Protein AF-A0A2N6IED9-F1 (afdb_monomer_lite)

Structure (mmCIF, N/CA/C/O backbone):
data_AF-A0A2N6IED9-F1
#
_entry.id   AF-A0A2N6IED9-F1
#
loop_
_atom_site.group_PDB
_atom_site.id
_atom_site.type_symbol
_atom_site.label_atom_id
_atom_site.label_alt_id
_atom_site.label_comp_id
_atom_site.label_asym_id
_atom_site.label_entity_id
_atom_site.label_seq_id
_atom_site.pdbx_PDB_ins_code
_atom_site.Cartn_x
_atom_site.Cartn_y
_atom_site.Cartn_z
_atom_site.occupancy
_atom_site.B_iso_or_equiv
_atom_site.auth_seq_id
_atom_site.auth_comp_id
_atom_site.auth_asym_id
_atom_site.auth_atom_id
_atom_site.pdbx_PDB_model_num
ATOM 1 N N . MET A 1 1 ? 26.098 46.014 34.878 1.00 48.75 1 MET A N 1
ATOM 2 C CA . MET A 1 1 ? 26.884 45.289 33.860 1.00 48.75 1 MET A CA 1
ATOM 3 C C . MET A 1 1 ? 26.749 43.824 34.221 1.00 48.75 1 MET A C 1
ATOM 5 O O . MET A 1 1 ? 27.028 43.482 35.360 1.00 48.75 1 MET A O 1
ATOM 9 N N . VAL A 1 2 ? 26.108 43.051 33.351 1.00 37.03 2 VAL A N 1
ATOM 10 C CA . VAL A 1 2 ? 25.607 41.700 33.630 1.00 37.03 2 VAL A CA 1
ATOM 11 C C . VAL A 1 2 ? 26.746 40.702 33.840 1.00 37.03 2 VAL A C 1
ATOM 13 O O . VAL A 1 2 ? 27.635 40.590 33.001 1.00 37.03 2 VAL A O 1
ATOM 16 N N . ASP A 1 3 ? 26.677 39.997 34.964 1.00 45.38 3 ASP A N 1
ATOM 17 C CA . ASP A 1 3 ? 27.332 38.714 35.213 1.00 45.38 3 ASP A CA 1
ATOM 18 C C . ASP A 1 3 ? 26.426 37.612 34.643 1.00 45.38 3 ASP A C 1
ATOM 20 O O . ASP A 1 3 ? 25.208 37.759 34.744 1.00 45.38 3 ASP A O 1
ATOM 24 N N . PHE A 1 4 ? 26.985 36.578 34.005 1.00 39.34 4 PHE A N 1
ATOM 25 C CA . PHE A 1 4 ? 26.605 35.177 34.242 1.00 39.34 4 PHE A CA 1
ATOM 26 C C . PHE A 1 4 ? 27.384 34.225 33.323 1.00 39.34 4 PHE A C 1
ATOM 28 O O . PHE A 1 4 ? 27.099 34.057 32.137 1.00 39.34 4 PHE A O 1
ATOM 35 N N . HIS A 1 5 ? 28.359 33.550 33.926 1.00 52.81 5 HIS A N 1
ATOM 36 C CA . HIS A 1 5 ? 28.871 32.264 33.471 1.00 52.81 5 HIS A CA 1
ATOM 37 C C . HIS A 1 5 ? 27.796 31.209 33.801 1.00 52.81 5 HIS A C 1
ATOM 39 O O . HIS A 1 5 ? 27.616 30.862 34.966 1.00 52.81 5 HIS A O 1
ATOM 45 N N . ILE A 1 6 ? 27.048 30.716 32.809 1.00 50.47 6 ILE A N 1
ATOM 46 C CA . ILE A 1 6 ? 26.131 29.578 32.994 1.00 50.47 6 ILE A CA 1
ATOM 47 C C . ILE A 1 6 ? 26.636 28.426 32.139 1.00 50.47 6 ILE A C 1
ATOM 49 O O . ILE A 1 6 ? 26.609 28.484 30.911 1.00 50.47 6 ILE A O 1
ATOM 53 N N . ASN A 1 7 ? 27.052 27.361 32.813 1.00 40.59 7 ASN A N 1
ATOM 54 C CA . ASN A 1 7 ? 27.204 26.046 32.223 1.00 40.59 7 ASN A CA 1
ATOM 55 C C . ASN A 1 7 ? 26.304 25.073 33.004 1.00 40.59 7 ASN A C 1
ATOM 57 O O . ASN A 1 7 ? 26.240 25.153 34.229 1.00 40.59 7 ASN A O 1
ATOM 61 N N . HIS A 1 8 ? 25.678 24.147 32.268 1.00 45.41 8 HIS A N 1
ATOM 62 C CA . HIS A 1 8 ? 24.890 22.975 32.701 1.00 45.41 8 HIS A CA 1
ATOM 63 C C . HIS A 1 8 ? 23.405 23.160 33.093 1.00 45.41 8 HIS A C 1
ATOM 65 O O . HIS A 1 8 ? 23.089 23.460 34.238 1.00 45.41 8 HIS A O 1
ATOM 71 N N . LYS A 1 9 ? 22.486 22.795 32.178 1.00 44.09 9 LYS A N 1
ATOM 72 C CA . LYS A 1 9 ? 21.704 21.525 32.180 1.00 44.09 9 LYS A CA 1
ATOM 73 C C . LYS A 1 9 ? 20.347 21.653 31.453 1.00 44.09 9 LYS A C 1
ATOM 75 O O . LYS A 1 9 ? 19.501 22.437 31.851 1.00 44.09 9 LYS A O 1
ATOM 80 N N . GLU A 1 10 ? 20.173 20.787 30.448 1.00 50.34 10 GLU A N 1
ATOM 81 C CA . GLU A 1 10 ? 18.944 20.079 30.034 1.00 50.34 10 GLU A CA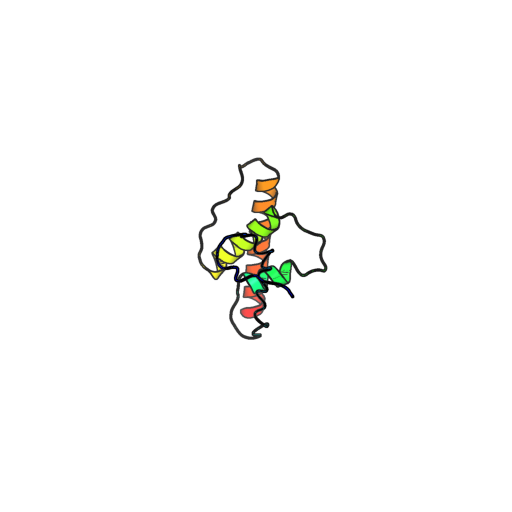 1
ATOM 82 C C . GLU A 1 10 ? 17.630 20.871 29.820 1.00 50.34 10 GLU A C 1
ATOM 84 O O . GLU A 1 10 ? 16.875 21.123 30.754 1.00 50.34 10 GLU A O 1
ATOM 89 N N . ALA A 1 11 ? 17.255 21.081 28.552 1.00 43.47 11 ALA A N 1
ATOM 90 C CA . ALA A 1 11 ? 15.851 21.094 28.128 1.00 43.47 11 ALA A CA 1
ATOM 91 C C . ALA A 1 11 ? 15.743 20.540 26.698 1.00 43.47 11 ALA A C 1
ATOM 93 O O . ALA A 1 11 ? 15.899 21.237 25.698 1.00 43.47 11 ALA A O 1
ATOM 94 N N . ILE A 1 12 ? 15.531 19.230 26.629 1.00 51.56 12 ILE A N 1
ATOM 95 C CA . ILE A 1 12 ? 15.257 18.457 25.422 1.00 51.56 12 ILE A CA 1
ATOM 96 C C . ILE A 1 12 ? 13.817 18.755 24.994 1.00 51.56 12 ILE A C 1
ATOM 98 O O . ILE A 1 12 ? 12.905 18.369 25.712 1.00 51.56 12 ILE A O 1
ATOM 102 N N . MET A 1 13 ? 13.622 19.392 23.836 1.00 45.88 13 MET A N 1
ATOM 103 C CA . MET A 1 13 ? 12.449 19.219 22.958 1.00 45.88 13 MET A CA 1
ATOM 104 C C . MET A 1 13 ? 12.856 19.589 21.515 1.00 45.88 13 MET A C 1
ATOM 106 O O . MET A 1 13 ? 12.586 20.704 21.064 1.00 45.88 13 MET A O 1
ATOM 110 N N . PRO A 1 14 ? 13.563 18.714 20.773 1.00 47.94 14 PRO A N 1
ATOM 111 C CA . PRO A 1 14 ? 13.857 18.971 19.370 1.00 47.94 14 PRO A CA 1
ATOM 112 C C . PRO A 1 14 ? 12.570 18.834 18.554 1.00 47.94 14 PRO A C 1
ATOM 114 O O . PRO A 1 14 ? 11.965 17.765 18.471 1.00 47.94 14 PRO A O 1
ATOM 117 N N . GLY A 1 15 ? 12.146 19.954 17.973 1.00 42.06 15 GLY A N 1
ATOM 118 C CA . GLY A 1 15 ? 11.015 20.019 17.065 1.00 42.06 15 GLY A CA 1
ATOM 119 C C . GLY A 1 15 ? 11.192 19.072 15.882 1.00 42.06 15 GLY A C 1
ATOM 120 O O . GLY A 1 15 ? 12.224 19.080 15.219 1.00 42.06 15 GLY A O 1
ATOM 121 N N . MET A 1 16 ? 10.154 18.265 15.659 1.00 45.22 16 MET A N 1
ATOM 122 C CA . MET A 1 16 ? 9.629 17.844 14.360 1.00 45.22 16 MET A CA 1
ATOM 123 C C . MET A 1 16 ? 10.630 17.950 13.198 1.00 45.22 16 MET A C 1
ATOM 125 O O . MET A 1 16 ? 10.535 18.842 12.355 1.00 45.22 16 MET A O 1
ATOM 129 N N . THR A 1 17 ? 11.580 17.020 13.127 1.00 45.00 17 THR A N 1
ATOM 130 C CA . THR A 1 17 ? 12.315 16.776 11.891 1.00 45.00 17 THR A CA 1
ATOM 131 C C . THR A 1 17 ? 11.338 16.154 10.902 1.00 45.00 17 THR A C 1
ATOM 133 O O . THR A 1 17 ? 11.057 14.958 10.922 1.00 45.00 17 THR A O 1
ATOM 136 N N . THR A 1 18 ? 10.774 16.984 10.029 1.00 47.81 18 THR A N 1
ATOM 137 C CA . THR A 1 18 ? 10.250 16.530 8.745 1.00 47.81 18 THR A CA 1
ATOM 138 C C . THR A 1 18 ? 11.340 15.682 8.087 1.00 47.81 18 THR A C 1
ATOM 140 O O . THR A 1 18 ? 12.432 16.202 7.842 1.00 47.81 18 THR A O 1
ATOM 143 N N . PRO A 1 19 ? 11.113 14.391 7.788 1.00 42.81 19 PRO A N 1
ATOM 144 C CA . PRO A 1 19 ? 12.020 13.676 6.914 1.00 42.81 19 PRO A CA 1
ATOM 145 C C . PRO A 1 19 ? 11.841 14.280 5.520 1.00 42.81 19 PRO A C 1
ATOM 147 O O . PRO A 1 19 ? 10.968 13.882 4.753 1.00 42.81 19 PRO A O 1
ATOM 150 N N . HIS A 1 20 ? 12.653 15.287 5.200 1.00 44.19 20 HIS A N 1
ATOM 151 C CA . HIS A 1 20 ? 12.807 15.811 3.851 1.00 44.19 20 HIS A CA 1
ATOM 152 C C . HIS A 1 20 ? 13.619 14.791 3.040 1.00 44.19 20 HIS A C 1
ATOM 154 O O . HIS A 1 20 ? 14.766 15.022 2.663 1.00 44.19 20 HIS A O 1
ATOM 160 N N . HIS A 1 21 ? 13.036 13.616 2.797 1.00 40.16 21 HIS A N 1
ATOM 161 C CA . HIS A 1 21 ? 13.581 12.662 1.845 1.00 40.16 21 HIS A CA 1
ATOM 162 C C . HIS A 1 21 ? 13.187 13.142 0.448 1.00 40.16 21 HIS A C 1
ATOM 164 O O . HIS A 1 21 ? 12.126 12.814 -0.073 1.00 40.16 21 HIS A O 1
ATOM 170 N N . SER A 1 22 ? 14.032 13.983 -0.141 1.00 50.50 22 SER A N 1
ATOM 171 C CA . SER A 1 22 ? 13.983 14.257 -1.574 1.00 50.50 22 SER A CA 1
ATOM 172 C C . SER A 1 22 ? 15.173 13.587 -2.242 1.00 50.50 22 SER A C 1
ATOM 174 O O . SER A 1 22 ? 16.230 14.205 -2.353 1.00 50.50 22 SER A O 1
ATOM 176 N N . PRO A 1 23 ? 15.032 12.346 -2.727 1.00 51.19 23 PRO A N 1
ATOM 177 C CA . PRO A 1 23 ? 15.822 11.922 -3.859 1.00 51.19 23 PRO A CA 1
ATOM 178 C C . PRO A 1 23 ? 15.196 12.537 -5.118 1.00 51.19 23 PRO A C 1
ATOM 180 O O . PRO A 1 23 ? 14.018 12.334 -5.419 1.00 51.19 23 PRO A O 1
ATOM 183 N N . ALA A 1 24 ? 15.988 13.331 -5.839 1.00 48.66 24 ALA A N 1
ATOM 184 C CA . ALA A 1 24 ? 15.674 13.758 -7.197 1.00 48.66 24 ALA A CA 1
ATOM 185 C C . ALA A 1 24 ? 15.307 12.534 -8.069 1.00 48.66 24 ALA A C 1
ATOM 187 O O . ALA A 1 24 ? 15.854 11.449 -7.853 1.00 48.66 24 ALA A O 1
ATOM 188 N N . PRO A 1 25 ? 14.401 12.670 -9.055 1.00 47.28 25 PRO A N 1
ATOM 189 C CA . PRO A 1 25 ? 13.970 11.543 -9.868 1.00 47.28 25 PRO A CA 1
ATOM 190 C C . PRO A 1 25 ? 15.115 11.120 -10.793 1.00 47.28 25 PRO A C 1
ATOM 192 O O . PRO A 1 25 ? 15.360 11.732 -11.831 1.00 47.28 25 PRO A O 1
ATOM 195 N N . SER A 1 26 ? 15.832 10.060 -10.423 1.00 46.22 26 SER A N 1
ATOM 196 C CA . SER A 1 26 ? 16.748 9.371 -11.328 1.00 46.22 26 SER A CA 1
ATOM 197 C C . SER A 1 26 ? 15.919 8.629 -12.372 1.00 46.22 26 SER A C 1
ATOM 199 O O . SER A 1 26 ? 15.503 7.486 -12.203 1.00 46.22 26 SER A O 1
ATOM 201 N N . ILE A 1 27 ? 15.637 9.342 -13.454 1.00 53.03 27 ILE A N 1
ATOM 202 C CA . ILE A 1 27 ? 14.942 8.899 -14.659 1.00 53.03 27 ILE A CA 1
ATOM 203 C C . ILE A 1 27 ? 15.769 7.875 -15.456 1.00 53.03 27 ILE A C 1
ATOM 205 O O . ILE A 1 27 ? 16.079 8.130 -16.605 1.00 53.03 27 ILE A O 1
ATOM 209 N N . THR A 1 28 ? 16.174 6.739 -14.878 1.00 46.81 28 THR A N 1
ATOM 210 C CA . THR A 1 28 ? 16.597 5.519 -15.606 1.00 46.81 28 THR A CA 1
ATOM 211 C C . THR A 1 28 ? 16.700 4.341 -14.621 1.00 46.81 28 THR A C 1
ATOM 213 O O . THR A 1 28 ? 17.626 4.272 -13.822 1.00 46.81 28 THR A O 1
ATOM 216 N N . GLY A 1 29 ? 15.769 3.385 -14.711 1.00 57.66 29 GLY A N 1
ATOM 217 C CA . GLY A 1 29 ? 16.089 1.961 -14.525 1.00 57.66 29 GLY A CA 1
ATOM 218 C C . GLY A 1 29 ? 15.748 1.240 -13.215 1.00 57.66 29 GLY A C 1
ATOM 219 O O . GLY A 1 29 ? 15.734 0.013 -13.249 1.00 57.66 29 GLY A O 1
ATOM 220 N N . THR A 1 30 ? 15.419 1.906 -12.103 1.00 70.00 30 THR A N 1
ATOM 221 C CA . THR A 1 30 ? 15.163 1.187 -10.833 1.00 70.00 30 THR A CA 1
ATOM 222 C C . THR A 1 30 ? 13.823 1.574 -10.219 1.00 70.00 30 THR A C 1
ATOM 224 O O . THR A 1 30 ? 13.634 2.699 -9.762 1.00 70.00 30 THR A O 1
ATOM 227 N N . LEU A 1 31 ? 12.877 0.629 -10.192 1.00 83.81 31 LEU A N 1
ATOM 228 C CA . LEU A 1 31 ? 11.639 0.773 -9.424 1.00 83.81 31 LEU A CA 1
ATOM 229 C C . LEU A 1 31 ? 11.977 0.859 -7.932 1.00 83.81 31 LEU A C 1
ATOM 231 O O . LEU A 1 31 ? 12.619 -0.041 -7.399 1.00 83.81 31 LEU A O 1
ATOM 235 N N . SER A 1 32 ? 11.506 1.905 -7.255 1.00 90.88 32 SER A N 1
ATOM 236 C CA . SER A 1 32 ? 11.583 2.025 -5.798 1.00 90.88 32 SER A CA 1
ATOM 237 C C . SER A 1 32 ? 10.192 2.187 -5.191 1.00 90.88 32 SER A C 1
ATOM 239 O O . SER A 1 32 ? 9.256 2.655 -5.851 1.00 90.88 32 SER A O 1
ATOM 241 N N . VAL A 1 33 ? 10.057 1.787 -3.923 1.00 90.88 33 VAL A N 1
ATOM 242 C CA . VAL A 1 33 ? 8.807 1.939 -3.166 1.00 90.88 33 VAL A CA 1
ATOM 243 C C . VAL A 1 33 ? 8.399 3.406 -3.121 1.00 90.88 33 VAL A C 1
ATOM 245 O O . VAL A 1 33 ? 7.272 3.728 -3.485 1.00 90.88 33 VAL A O 1
ATOM 248 N N . ASP A 1 34 ? 9.325 4.291 -2.752 1.00 90.75 34 ASP A N 1
ATOM 249 C CA . ASP A 1 34 ? 9.060 5.724 -2.619 1.00 90.75 34 ASP A CA 1
ATOM 250 C C . ASP A 1 34 ? 8.639 6.360 -3.950 1.00 90.75 34 ASP A C 1
ATOM 252 O O . ASP A 1 34 ? 7.700 7.151 -3.969 1.00 90.75 34 ASP A O 1
ATOM 256 N N . LEU A 1 35 ? 9.257 5.978 -5.076 1.00 88.81 35 LEU A N 1
ATOM 257 C CA . LEU A 1 35 ? 8.897 6.523 -6.389 1.00 88.81 35 LEU A CA 1
ATOM 258 C C . LEU A 1 35 ? 7.467 6.138 -6.786 1.00 88.81 35 LEU A C 1
ATOM 260 O O . LEU A 1 35 ? 6.681 6.996 -7.197 1.00 88.81 35 LEU A O 1
ATOM 264 N N . LEU A 1 36 ? 7.111 4.856 -6.661 1.00 89.38 36 LEU A N 1
ATOM 265 C CA . LEU A 1 36 ? 5.765 4.389 -7.007 1.00 89.38 36 LEU A CA 1
ATOM 266 C C . LEU A 1 36 ? 4.713 4.928 -6.039 1.00 89.38 36 LEU A C 1
ATOM 268 O O . LEU A 1 36 ? 3.630 5.327 -6.469 1.00 89.38 36 LEU A O 1
ATOM 272 N N . PHE A 1 37 ? 5.049 5.002 -4.754 1.00 90.25 37 PHE A N 1
ATOM 273 C CA . PHE A 1 37 ? 4.176 5.557 -3.732 1.00 90.25 37 PHE A CA 1
ATOM 274 C C . PHE A 1 37 ? 3.926 7.054 -3.962 1.00 90.25 37 PHE A C 1
ATOM 276 O O . PHE A 1 37 ? 2.776 7.487 -4.024 1.00 90.25 37 PHE A O 1
ATOM 283 N N . GLN A 1 38 ? 4.979 7.842 -4.194 1.00 88.25 38 GLN A N 1
ATOM 284 C CA . GLN A 1 38 ? 4.863 9.275 -4.465 1.00 88.25 38 GLN A CA 1
ATOM 285 C C . GLN A 1 38 ? 4.091 9.559 -5.758 1.00 88.25 38 GLN A C 1
ATOM 287 O O . GLN A 1 38 ? 3.332 10.526 -5.814 1.00 88.25 38 GLN A O 1
ATOM 292 N N . THR A 1 39 ? 4.243 8.708 -6.777 1.00 83.62 39 THR A N 1
ATOM 293 C CA . THR A 1 39 ? 3.471 8.801 -8.027 1.00 83.62 39 THR A CA 1
ATOM 294 C C . THR A 1 39 ? 1.977 8.562 -7.783 1.00 83.62 39 THR A C 1
ATOM 296 O O . THR A 1 39 ? 1.137 9.237 -8.375 1.00 83.62 39 THR A O 1
ATOM 299 N N . ALA A 1 40 ? 1.628 7.620 -6.902 1.00 83.50 40 ALA A N 1
ATOM 300 C CA . ALA A 1 40 ? 0.239 7.271 -6.607 1.00 83.50 40 ALA A CA 1
ATOM 301 C C . ALA A 1 40 ? -0.471 8.281 -5.690 1.00 83.50 40 ALA A C 1
ATOM 303 O O . ALA A 1 40 ? -1.672 8.516 -5.851 1.00 83.50 40 ALA A O 1
ATOM 304 N N . PHE A 1 41 ? 0.271 8.884 -4.757 1.00 83.44 41 PHE A N 1
ATOM 305 C CA . PHE A 1 41 ? -0.248 9.773 -3.712 1.00 83.44 41 PHE A CA 1
ATOM 306 C C . PHE A 1 41 ? 0.301 11.203 -3.803 1.00 83.44 41 PHE A C 1
ATOM 308 O O . PHE A 1 41 ? 0.419 11.891 -2.791 1.00 83.44 41 PHE A O 1
ATOM 315 N N . TYR A 1 42 ? 0.646 11.678 -5.003 1.00 79.44 42 TYR A N 1
ATOM 316 C CA . TYR A 1 42 ? 1.019 13.082 -5.182 1.00 79.44 42 TYR A CA 1
ATOM 317 C C . TYR A 1 42 ? -0.131 14.018 -4.755 1.00 79.44 42 TYR A C 1
ATOM 319 O O . TYR A 1 42 ? -1.307 13.651 -4.843 1.00 79.44 42 TYR A O 1
ATOM 327 N N . ASN A 1 43 ? 0.220 15.234 -4.319 1.00 56.31 43 ASN A N 1
ATOM 328 C CA . ASN A 1 43 ? -0.651 16.247 -3.692 1.00 56.31 43 ASN A CA 1
ATOM 329 C C . ASN A 1 43 ? -1.755 16.857 -4.600 1.00 56.31 43 ASN A C 1
ATOM 331 O O . ASN A 1 43 ? -2.025 18.051 -4.542 1.00 56.31 43 ASN A O 1
ATOM 335 N N . GLY A 1 44 ? -2.416 16.057 -5.442 1.00 57.66 44 GLY A N 1
ATOM 336 C CA . GLY A 1 44 ? -3.566 16.459 -6.262 1.00 57.66 44 GLY A CA 1
ATOM 337 C C . GLY A 1 44 ? -4.763 15.501 -6.214 1.00 57.66 44 GLY A C 1
ATOM 338 O O . GLY A 1 44 ? -5.744 15.735 -6.914 1.00 57.66 44 GLY A O 1
ATOM 339 N N . ARG A 1 45 ? -4.705 14.420 -5.420 1.00 63.88 45 ARG A N 1
ATOM 340 C CA . ARG A 1 45 ? -5.821 13.473 -5.222 1.00 63.88 45 ARG A CA 1
ATOM 341 C C . ARG A 1 45 ? -6.502 13.675 -3.867 1.00 63.88 45 ARG A C 1
ATOM 343 O O . ARG A 1 45 ? -5.888 14.173 -2.928 1.00 63.88 45 ARG A O 1
ATOM 350 N N . THR A 1 46 ? -7.763 13.243 -3.761 1.00 60.75 46 THR A N 1
ATOM 351 C CA . THR A 1 46 ? -8.489 13.149 -2.485 1.00 60.75 46 THR A CA 1
ATOM 352 C C . THR A 1 46 ? -7.628 12.410 -1.457 1.00 60.75 46 THR A C 1
ATOM 354 O O . THR A 1 46 ? -7.139 11.319 -1.782 1.00 60.75 46 THR A O 1
ATOM 357 N N . PRO A 1 47 ? -7.440 12.957 -0.240 1.00 66.44 47 PRO A N 1
ATOM 358 C CA . PRO A 1 47 ? -6.677 12.284 0.802 1.00 66.44 47 PRO A CA 1
ATOM 359 C C . PRO A 1 47 ? -7.223 10.871 1.028 1.00 66.44 47 PRO A C 1
ATOM 361 O O . PRO A 1 47 ? -8.406 10.689 1.316 1.00 66.44 47 PRO A O 1
ATOM 364 N N . ARG A 1 48 ? -6.374 9.855 0.853 1.00 81.06 48 ARG A N 1
ATOM 365 C CA . ARG A 1 48 ? -6.699 8.471 1.220 1.00 81.06 48 ARG A CA 1
ATOM 366 C C . ARG A 1 48 ? -6.341 8.251 2.686 1.00 81.06 48 ARG A C 1
ATOM 368 O O . ARG A 1 48 ? -5.402 8.873 3.180 1.00 81.06 48 ARG A O 1
ATOM 375 N N . SER A 1 49 ? -7.068 7.367 3.367 1.00 89.62 49 SER A N 1
ATOM 376 C CA . SER A 1 49 ? -6.795 7.062 4.774 1.00 89.62 49 SER A CA 1
ATOM 377 C C . SER A 1 49 ? -5.370 6.525 4.967 1.00 89.62 49 SER A C 1
ATOM 379 O O . SER A 1 49 ? -4.751 5.991 4.038 1.00 89.62 49 SER A O 1
ATOM 381 N N . THR A 1 50 ? -4.836 6.678 6.177 1.00 91.44 50 THR A N 1
ATOM 382 C CA . THR A 1 50 ? -3.478 6.239 6.521 1.00 91.44 50 THR A CA 1
ATOM 383 C C . THR A 1 50 ? -3.314 4.726 6.364 1.00 91.44 50 THR A C 1
ATOM 385 O O . THR A 1 50 ? -2.268 4.256 5.921 1.00 91.44 50 THR A O 1
ATOM 388 N N . GLU A 1 51 ? -4.354 3.950 6.656 1.00 94.38 51 GLU A N 1
ATOM 389 C CA . GLU A 1 51 ? -4.376 2.489 6.543 1.00 94.38 51 GLU A CA 1
ATOM 390 C C . GLU A 1 51 ? -4.233 2.054 5.081 1.00 94.38 51 GLU A C 1
ATOM 392 O O . GLU A 1 51 ? -3.403 1.203 4.761 1.00 94.38 51 GLU A O 1
ATOM 397 N N . TYR A 1 52 ? -4.968 2.709 4.175 1.00 93.88 52 TYR A N 1
ATOM 398 C CA . TYR A 1 52 ? -4.882 2.466 2.734 1.00 93.88 52 TYR A CA 1
ATOM 399 C C . TYR A 1 52 ? -3.483 2.762 2.189 1.00 93.88 52 TYR A C 1
ATOM 401 O O . TYR A 1 52 ? -2.912 1.994 1.409 1.00 93.88 52 TYR A O 1
ATOM 409 N N . GLN A 1 53 ? -2.897 3.875 2.624 1.00 93.12 53 GLN A N 1
ATOM 410 C CA . GLN A 1 53 ? -1.532 4.243 2.267 1.00 93.12 53 GLN A CA 1
ATOM 411 C C . GLN A 1 53 ? -0.518 3.222 2.804 1.00 93.12 53 GLN A C 1
ATOM 413 O O . GLN A 1 53 ? 0.335 2.745 2.055 1.00 93.12 53 GLN A O 1
ATOM 418 N N . THR A 1 54 ? -0.655 2.807 4.065 1.00 94.44 54 THR A N 1
ATOM 419 C CA . THR A 1 54 ? 0.212 1.793 4.689 1.00 94.44 54 THR A CA 1
ATOM 420 C C . THR A 1 54 ? 0.145 0.463 3.937 1.00 94.44 54 THR A C 1
ATOM 422 O O . THR A 1 54 ? 1.187 -0.112 3.627 1.00 94.44 54 THR A O 1
ATOM 425 N N . GLY A 1 55 ? -1.054 0.010 3.558 1.00 95.81 55 GLY A N 1
ATOM 426 C CA . GLY A 1 55 ? -1.243 -1.207 2.762 1.00 95.81 55 GLY A CA 1
ATOM 427 C C . GLY A 1 55 ? -0.618 -1.111 1.373 1.00 95.81 55 GLY A C 1
ATOM 428 O O . GLY A 1 55 ? 0.078 -2.027 0.931 1.00 95.81 55 GLY A O 1
ATOM 429 N N . THR A 1 56 ? -0.775 0.040 0.715 1.00 95.94 56 THR A N 1
ATOM 430 C CA . THR A 1 56 ? -0.151 0.297 -0.593 1.00 95.94 56 THR A CA 1
ATOM 431 C C . THR A 1 56 ? 1.369 0.225 -0.495 1.00 95.94 56 THR A C 1
ATOM 433 O O . THR A 1 56 ? 2.017 -0.431 -1.313 1.00 95.94 56 THR A O 1
ATOM 436 N N . ARG A 1 57 ? 1.955 0.845 0.537 1.00 94.50 57 ARG A N 1
ATOM 437 C CA . ARG A 1 57 ? 3.403 0.818 0.763 1.00 94.50 57 ARG A CA 1
ATOM 438 C C . ARG A 1 57 ? 3.907 -0.588 1.095 1.00 94.50 57 ARG A C 1
ATOM 440 O O . ARG A 1 57 ? 4.935 -0.986 0.552 1.00 94.50 57 ARG A O 1
ATOM 447 N N . ALA A 1 58 ? 3.178 -1.348 1.913 1.00 96.12 58 ALA A N 1
ATOM 448 C CA . ALA A 1 58 ? 3.520 -2.730 2.253 1.00 96.12 58 ALA A CA 1
ATOM 449 C C . ALA A 1 58 ? 3.559 -3.633 1.007 1.00 96.12 58 ALA A C 1
ATOM 451 O O . ALA A 1 58 ? 4.527 -4.363 0.798 1.00 96.12 58 ALA A O 1
ATOM 452 N N . ALA A 1 59 ? 2.571 -3.517 0.116 1.00 96.19 59 ALA A N 1
ATOM 453 C CA . ALA A 1 59 ? 2.547 -4.273 -1.136 1.00 96.19 59 ALA A CA 1
ATOM 454 C C . ALA A 1 59 ? 3.699 -3.914 -2.089 1.00 96.19 59 ALA A C 1
ATOM 456 O O . ALA A 1 59 ? 4.244 -4.793 -2.764 1.00 96.19 59 ALA A O 1
ATOM 457 N N . LEU A 1 60 ? 4.087 -2.636 -2.149 1.00 94.38 60 LEU A N 1
ATOM 458 C CA . LEU A 1 60 ? 5.243 -2.194 -2.933 1.00 94.38 60 LEU A CA 1
ATOM 459 C C . LEU A 1 60 ? 6.556 -2.728 -2.345 1.00 94.38 60 LEU A C 1
ATOM 461 O O . LEU A 1 60 ? 7.380 -3.254 -3.094 1.00 94.38 60 LEU A O 1
ATOM 465 N N . ALA A 1 61 ? 6.730 -2.655 -1.023 1.00 93.56 61 ALA A N 1
ATOM 466 C CA . ALA A 1 61 ? 7.899 -3.194 -0.330 1.00 93.56 61 ALA A CA 1
ATOM 467 C C . ALA A 1 61 ? 8.020 -4.716 -0.506 1.00 93.56 61 ALA A C 1
ATOM 469 O O . ALA A 1 61 ? 9.103 -5.218 -0.795 1.00 93.56 61 ALA A O 1
ATOM 470 N N . PHE A 1 62 ? 6.908 -5.451 -0.462 1.00 94.44 62 PHE A N 1
ATOM 471 C CA . PHE A 1 62 ? 6.897 -6.880 -0.779 1.00 94.44 62 PHE A CA 1
ATOM 472 C C . PHE A 1 62 ? 7.398 -7.172 -2.197 1.00 94.44 62 PHE A C 1
ATOM 474 O O . PHE A 1 62 ? 8.211 -8.071 -2.413 1.00 94.44 62 PHE A O 1
ATOM 481 N N . ARG A 1 63 ? 6.948 -6.397 -3.188 1.00 93.25 63 ARG A N 1
ATOM 482 C CA . ARG A 1 63 ? 7.307 -6.633 -4.593 1.00 93.25 63 ARG A CA 1
ATOM 483 C C . ARG A 1 63 ? 8.733 -6.215 -4.942 1.00 93.25 63 ARG A C 1
ATOM 485 O O . ARG A 1 63 ? 9.379 -6.916 -5.718 1.00 93.25 63 ARG A O 1
ATOM 492 N N . ILE A 1 64 ? 9.193 -5.082 -4.418 1.00 90.75 64 ILE A N 1
ATOM 493 C CA . ILE A 1 64 ? 10.481 -4.471 -4.780 1.00 90.75 64 ILE A CA 1
ATOM 494 C C . ILE A 1 64 ? 11.591 -4.936 -3.836 1.00 90.75 64 ILE A C 1
ATOM 496 O O . ILE A 1 64 ? 12.674 -5.290 -4.287 1.00 90.75 64 ILE A O 1
ATOM 500 N N . GLU A 1 65 ? 11.310 -4.969 -2.536 1.00 91.75 65 GLU A N 1
ATOM 501 C CA . GLU A 1 65 ? 12.301 -5.202 -1.479 1.00 91.75 65 GLU A CA 1
ATOM 502 C C . GLU A 1 65 ? 12.211 -6.612 -0.877 1.00 91.75 65 GLU A C 1
ATOM 504 O O . GLU A 1 65 ? 13.021 -6.953 -0.021 1.00 91.75 65 GLU A O 1
ATOM 509 N N . ARG A 1 66 ? 11.243 -7.438 -1.311 1.00 92.25 66 ARG A N 1
ATOM 510 C CA . ARG A 1 66 ? 11.001 -8.806 -0.805 1.00 92.25 66 ARG A CA 1
ATOM 511 C C . ARG A 1 66 ? 10.728 -8.873 0.703 1.00 92.25 66 ARG A C 1
ATOM 513 O O . ARG A 1 66 ? 11.039 -9.874 1.338 1.00 92.25 66 ARG A O 1
ATOM 520 N N . LYS A 1 67 ? 10.134 -7.819 1.268 1.00 93.25 67 LYS A N 1
ATOM 521 C CA . LYS A 1 67 ? 9.697 -7.783 2.671 1.00 93.25 67 LYS A CA 1
ATOM 522 C C . LYS A 1 67 ? 8.345 -8.464 2.844 1.00 93.25 67 LYS A C 1
ATOM 524 O O . LYS A 1 67 ? 7.440 -8.214 2.053 1.00 93.25 67 LYS A O 1
ATOM 529 N N . ASP A 1 68 ? 8.193 -9.255 3.895 1.00 94.25 68 ASP A N 1
ATOM 530 C CA . ASP A 1 68 ? 6.906 -9.860 4.228 1.00 94.25 68 ASP A CA 1
ATOM 531 C C . ASP A 1 68 ? 5.864 -8.805 4.622 1.00 94.25 68 ASP A C 1
ATOM 533 O O . ASP A 1 68 ? 6.187 -7.714 5.100 1.00 94.25 68 ASP A O 1
ATOM 537 N N . ILE A 1 69 ? 4.595 -9.140 4.391 1.00 92.38 69 ILE A N 1
ATOM 538 C CA . ILE A 1 69 ? 3.456 -8.307 4.771 1.00 92.38 69 ILE A CA 1
ATOM 539 C C . ILE A 1 69 ? 2.880 -8.875 6.062 1.00 92.38 69 ILE A C 1
ATOM 541 O O . ILE A 1 69 ? 2.262 -9.937 6.041 1.00 92.38 69 ILE A O 1
ATOM 545 N N . ASP A 1 70 ? 3.052 -8.139 7.156 1.00 91.06 70 ASP A N 1
ATOM 546 C CA . ASP A 1 70 ? 2.399 -8.406 8.436 1.00 91.06 70 ASP A CA 1
ATOM 547 C C . ASP A 1 70 ? 1.336 -7.321 8.699 1.00 91.06 70 ASP A C 1
ATOM 549 O O . ASP A 1 70 ? 1.695 -6.164 8.954 1.00 91.06 70 ASP A O 1
ATOM 553 N N . PRO A 1 71 ? 0.031 -7.622 8.541 1.00 87.38 71 PRO A N 1
ATOM 554 C CA . PRO A 1 71 ? -1.032 -6.643 8.735 1.00 87.38 71 PRO A CA 1
ATOM 555 C C . PRO A 1 71 ? -1.161 -6.242 10.217 1.00 87.38 71 PRO A C 1
ATOM 557 O O . PRO A 1 71 ? -1.506 -7.083 11.043 1.00 87.38 71 PRO A O 1
ATOM 560 N N . PRO A 1 72 ? -1.011 -4.954 10.578 1.00 89.06 72 PRO A N 1
ATOM 561 C CA . PRO A 1 72 ? -1.114 -4.515 11.973 1.00 89.06 72 PRO A CA 1
ATOM 562 C C . PRO A 1 72 ? -2.569 -4.323 12.447 1.00 89.06 72 PRO A C 1
ATOM 564 O O . PRO A 1 72 ? -2.801 -3.847 13.557 1.00 89.06 72 PRO A O 1
ATOM 567 N N . TYR A 1 73 ? -3.559 -4.636 11.603 1.00 91.56 73 TYR A N 1
ATOM 568 C CA . TYR A 1 73 ? -4.976 -4.369 11.849 1.00 91.56 73 TYR A CA 1
ATOM 569 C C . TYR A 1 73 ? -5.754 -5.662 12.091 1.00 91.56 73 TYR A C 1
ATOM 571 O O . TYR A 1 73 ? -5.598 -6.643 11.365 1.00 91.56 73 TYR A O 1
ATOM 579 N N . GLN A 1 74 ? -6.653 -5.642 13.077 1.00 92.56 74 GLN A N 1
ATOM 580 C CA . GLN A 1 74 ? -7.544 -6.766 13.357 1.00 92.56 74 GLN A CA 1
ATOM 581 C C . GLN A 1 74 ? -8.515 -7.002 12.190 1.00 92.56 74 GLN A C 1
ATOM 583 O O . GLN A 1 74 ? -9.165 -6.069 11.711 1.00 92.56 74 GLN A O 1
ATOM 588 N N . ALA A 1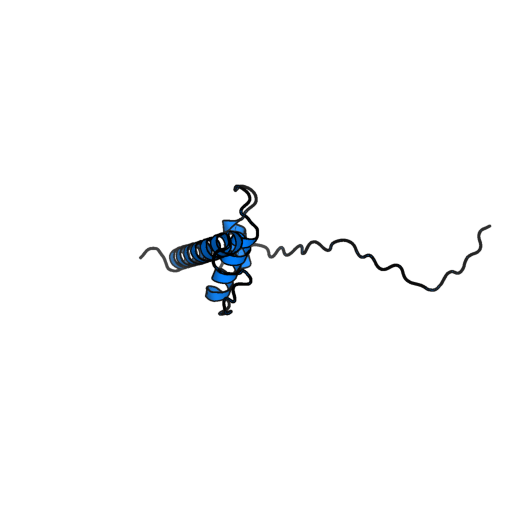 75 ? -8.660 -8.262 11.772 1.00 91.50 75 ALA A N 1
ATOM 589 C CA . ALA A 1 75 ? -9.610 -8.659 10.736 1.00 91.50 75 ALA A CA 1
ATOM 590 C C . ALA A 1 75 ? -11.062 -8.285 11.097 1.00 91.50 75 ALA A C 1
ATOM 592 O O . ALA A 1 75 ? -11.461 -8.341 12.261 1.00 91.50 75 ALA A O 1
ATOM 593 N N . GLY A 1 76 ? -11.855 -7.920 10.083 1.00 92.44 76 GLY A N 1
ATOM 594 C CA . GLY A 1 76 ? -13.250 -7.491 10.251 1.00 92.44 76 GLY A CA 1
ATOM 595 C C . GLY A 1 76 ? -13.420 -6.038 10.707 1.00 92.44 76 GLY A C 1
ATOM 596 O O . GLY A 1 76 ? -14.510 -5.652 11.123 1.00 92.44 76 GLY A O 1
ATOM 597 N N . THR A 1 77 ? -12.357 -5.231 10.653 1.00 95.31 77 THR A N 1
ATOM 598 C CA . THR A 1 77 ? -12.405 -3.793 10.949 1.00 95.31 77 THR A CA 1
ATOM 599 C C . THR A 1 77 ? -12.286 -2.965 9.673 1.00 95.31 77 THR A C 1
ATOM 601 O O . THR A 1 77 ? -11.583 -3.349 8.741 1.00 95.31 77 THR A O 1
ATOM 604 N N . ALA A 1 78 ? -12.880 -1.767 9.671 1.00 94.50 78 ALA A N 1
ATOM 605 C CA . ALA A 1 78 ? -12.748 -0.827 8.554 1.00 94.50 78 ALA A CA 1
ATOM 606 C C . ALA A 1 78 ? -11.280 -0.457 8.258 1.00 94.50 78 ALA A C 1
ATOM 608 O O . ALA A 1 78 ? -10.914 -0.220 7.109 1.00 94.50 78 ALA A O 1
ATOM 609 N N . ALA A 1 79 ? -10.429 -0.437 9.289 1.00 93.50 79 ALA A N 1
ATOM 610 C CA . ALA A 1 79 ? -8.994 -0.213 9.147 1.00 93.50 79 ALA A CA 1
ATOM 611 C C . ALA A 1 79 ? -8.307 -1.360 8.387 1.00 93.50 79 ALA A C 1
ATOM 613 O O . ALA A 1 79 ? -7.521 -1.107 7.473 1.00 93.50 79 ALA A O 1
ATOM 614 N N . ALA A 1 80 ? -8.643 -2.613 8.713 1.00 93.44 80 ALA A 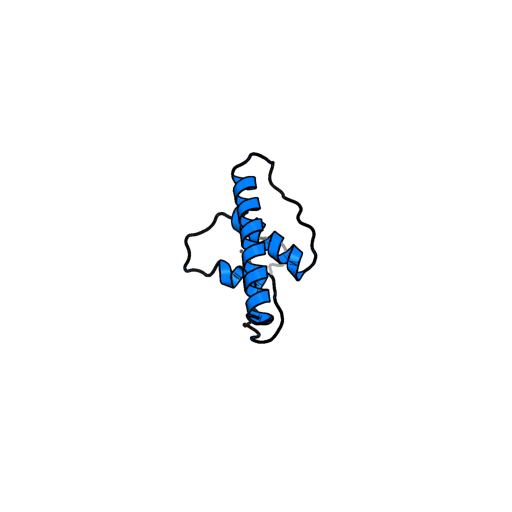N 1
ATOM 615 C CA . ALA A 1 80 ? -8.151 -3.771 7.975 1.00 93.44 80 ALA A CA 1
ATOM 616 C C . ALA A 1 80 ? -8.660 -3.774 6.527 1.00 93.44 80 ALA A C 1
ATOM 618 O O . ALA A 1 80 ? -7.865 -3.982 5.613 1.00 93.44 80 ALA A O 1
ATOM 619 N N . ASP A 1 81 ? -9.936 -3.458 6.296 1.00 95.50 81 ASP A N 1
ATOM 620 C CA . ASP A 1 81 ? -10.499 -3.370 4.942 1.00 95.50 81 ASP A CA 1
ATOM 621 C C . ASP A 1 81 ? -9.781 -2.302 4.102 1.00 95.50 81 ASP A C 1
ATOM 623 O O . ASP A 1 81 ? -9.392 -2.556 2.959 1.00 95.50 81 ASP A O 1
ATOM 627 N N . ALA A 1 82 ? -9.532 -1.122 4.681 1.00 95.31 82 ALA A N 1
ATOM 628 C CA . ALA A 1 82 ? -8.769 -0.060 4.033 1.00 95.31 82 ALA A CA 1
ATOM 629 C C . ALA A 1 82 ? -7.324 -0.491 3.735 1.00 95.31 82 ALA A C 1
ATOM 631 O O . ALA A 1 82 ? -6.820 -0.225 2.642 1.00 95.31 82 ALA A O 1
ATOM 632 N N . TYR A 1 83 ? -6.671 -1.194 4.663 1.00 95.94 83 TYR A N 1
ATOM 633 C CA . TYR A 1 83 ? -5.321 -1.723 4.478 1.00 95.94 83 TYR A CA 1
ATOM 634 C C . TYR A 1 83 ? -5.244 -2.758 3.348 1.00 95.94 83 TYR A C 1
ATOM 636 O O . TYR A 1 83 ? -4.392 -2.640 2.465 1.00 95.94 83 TYR A O 1
ATOM 644 N N . PHE A 1 84 ? -6.157 -3.732 3.307 1.00 95.25 84 PHE A N 1
ATOM 645 C CA . PHE A 1 84 ? -6.199 -4.730 2.234 1.00 95.25 84 PHE A CA 1
ATOM 646 C C . PHE A 1 84 ? -6.562 -4.110 0.878 1.00 95.25 84 PHE A C 1
ATOM 648 O O . PHE A 1 84 ? -5.974 -4.483 -0.141 1.00 95.25 84 PHE A O 1
ATOM 655 N N . ALA A 1 85 ? -7.447 -3.108 0.853 1.00 95.56 85 ALA A N 1
ATOM 656 C CA . ALA A 1 85 ? -7.701 -2.318 -0.350 1.00 95.56 85 ALA A CA 1
ATOM 657 C C . ALA A 1 85 ? -6.428 -1.593 -0.831 1.00 95.56 85 ALA A C 1
ATOM 659 O O . ALA A 1 85 ? -6.128 -1.587 -2.025 1.00 95.56 85 ALA A O 1
ATOM 660 N N . GLY A 1 86 ? -5.634 -1.056 0.099 1.00 94.94 86 GLY A N 1
ATOM 661 C CA . GLY A 1 86 ? -4.316 -0.493 -0.185 1.00 94.94 86 GLY A CA 1
ATOM 662 C C . GLY A 1 86 ? -3.338 -1.515 -0.772 1.00 94.94 86 GLY A C 1
ATOM 663 O O . GLY A 1 86 ? -2.660 -1.227 -1.756 1.00 94.94 86 GLY A O 1
ATOM 664 N N . ILE A 1 87 ? -3.282 -2.736 -0.228 1.00 96.50 87 ILE A N 1
ATOM 665 C CA . ILE A 1 87 ? -2.429 -3.814 -0.765 1.00 96.50 87 ILE A CA 1
ATOM 666 C C . ILE A 1 87 ? -2.770 -4.106 -2.232 1.00 96.50 87 ILE A C 1
ATOM 668 O O . ILE A 1 87 ? -1.871 -4.214 -3.075 1.00 96.50 87 ILE A O 1
ATOM 672 N N . ALA A 1 88 ? -4.064 -4.205 -2.549 1.00 96.38 88 ALA A N 1
ATOM 673 C CA . ALA A 1 88 ? -4.528 -4.436 -3.913 1.00 96.38 88 ALA A CA 1
ATOM 674 C C . ALA A 1 88 ? -4.072 -3.317 -4.869 1.00 96.38 88 ALA A C 1
ATOM 676 O O . ALA A 1 88 ? -3.555 -3.606 -5.955 1.00 96.38 88 ALA A O 1
ATOM 677 N N . GLU A 1 89 ? -4.182 -2.055 -4.442 1.00 94.44 89 GLU A N 1
ATOM 678 C CA . GLU A 1 89 ? -3.686 -0.893 -5.190 1.00 94.44 89 GLU A CA 1
ATOM 679 C C . GLU A 1 89 ? -2.169 -0.964 -5.409 1.00 94.44 89 GLU A C 1
ATOM 681 O O . GLU A 1 89 ? -1.696 -0.813 -6.535 1.00 94.44 89 GLU A O 1
ATOM 686 N N . GLY A 1 90 ? -1.386 -1.269 -4.370 1.00 93.50 90 GLY A N 1
ATOM 687 C CA . GLY A 1 90 ? 0.073 -1.382 -4.477 1.00 93.50 90 GLY A CA 1
ATOM 688 C C . GLY A 1 90 ? 0.515 -2.447 -5.483 1.00 93.50 90 GLY A C 1
ATOM 689 O O . GLY A 1 90 ? 1.431 -2.224 -6.278 1.00 93.50 90 GLY A O 1
ATOM 690 N N . HIS A 1 91 ? -0.180 -3.586 -5.535 1.00 95.38 91 HIS A N 1
ATOM 691 C CA . HIS A 1 91 ? 0.054 -4.595 -6.570 1.00 95.38 91 HIS A CA 1
ATOM 692 C C . HIS A 1 91 ? -0.341 -4.127 -7.976 1.00 95.38 91 HIS A C 1
ATOM 694 O O . HIS A 1 91 ? 0.344 -4.469 -8.944 1.00 95.38 91 HIS A O 1
ATOM 700 N N . ALA A 1 92 ? -1.424 -3.362 -8.125 1.00 93.88 92 ALA A N 1
ATOM 701 C CA . ALA A 1 92 ? -1.813 -2.781 -9.410 1.00 93.88 92 ALA A CA 1
ATOM 702 C C . ALA A 1 92 ? -0.784 -1.748 -9.906 1.00 93.88 92 ALA A C 1
ATOM 704 O O . ALA A 1 92 ? -0.390 -1.785 -11.077 1.00 93.88 92 ALA A O 1
ATOM 705 N N . LEU A 1 93 ? -0.284 -0.893 -9.008 1.00 91.31 93 LEU A N 1
ATOM 706 C CA . LEU A 1 93 ? 0.773 0.080 -9.290 1.00 91.31 93 LEU A CA 1
ATOM 707 C C . LEU A 1 93 ? 2.060 -0.607 -9.740 1.00 91.31 93 LEU A C 1
ATOM 709 O O . LEU A 1 93 ? 2.602 -0.255 -10.787 1.00 91.31 93 LEU A O 1
ATOM 713 N N . TRP A 1 94 ? 2.515 -1.624 -9.002 1.00 91.69 94 TRP A N 1
ATOM 714 C CA . TRP A 1 94 ? 3.711 -2.381 -9.371 1.00 91.69 94 TRP A CA 1
ATOM 715 C C . TRP A 1 94 ? 3.567 -3.047 -10.745 1.00 91.69 94 TRP A C 1
ATOM 717 O O . TRP A 1 94 ? 4.453 -2.896 -11.583 1.00 91.69 94 TRP A O 1
ATOM 727 N N . ARG A 1 95 ? 2.436 -3.715 -11.025 1.00 92.44 95 ARG A N 1
ATOM 728 C CA . ARG A 1 95 ? 2.185 -4.332 -12.343 1.00 92.44 95 ARG A CA 1
ATOM 729 C C . ARG A 1 95 ? 2.221 -3.304 -13.469 1.00 92.44 95 ARG A C 1
ATOM 731 O O . ARG A 1 95 ? 2.848 -3.547 -14.493 1.00 92.44 95 ARG A O 1
ATOM 738 N N . THR A 1 96 ? 1.588 -2.151 -13.264 1.00 90.56 96 THR A N 1
ATOM 739 C CA . THR A 1 96 ? 1.581 -1.057 -14.245 1.00 90.56 96 THR A CA 1
ATOM 740 C C . THR A 1 96 ? 2.990 -0.520 -14.485 1.00 90.56 96 THR A C 1
ATOM 742 O O . THR A 1 96 ? 3.370 -0.260 -15.623 1.00 90.56 96 THR A O 1
ATOM 745 N N . ALA A 1 97 ? 3.779 -0.359 -13.423 1.00 89.12 97 ALA A N 1
ATOM 746 C CA . ALA A 1 97 ? 5.143 0.137 -13.515 1.00 89.12 97 ALA A CA 1
ATOM 747 C C . ALA A 1 97 ? 6.069 -0.854 -14.236 1.00 89.12 97 ALA A C 1
ATOM 749 O O . ALA A 1 97 ? 6.815 -0.453 -15.125 1.00 89.12 97 ALA A O 1
ATOM 750 N N . VAL A 1 98 ? 5.968 -2.148 -13.919 1.00 88.38 98 VAL A N 1
ATOM 751 C CA . VAL A 1 98 ? 6.713 -3.206 -14.616 1.00 88.38 98 VAL A CA 1
ATOM 752 C C . VAL A 1 98 ? 6.292 -3.305 -16.079 1.00 88.38 98 VAL A C 1
ATOM 754 O O . VAL A 1 98 ? 7.166 -3.390 -16.928 1.00 88.38 98 VAL A O 1
ATOM 757 N N . ALA A 1 99 ? 4.998 -3.222 -16.404 1.00 87.75 99 ALA A N 1
ATOM 758 C CA . ALA A 1 99 ? 4.527 -3.236 -17.793 1.00 87.75 99 ALA A CA 1
ATOM 759 C C . ALA A 1 99 ? 5.063 -2.045 -18.606 1.00 87.75 99 ALA A C 1
ATOM 761 O O . ALA A 1 99 ? 5.461 -2.201 -19.755 1.00 87.75 99 ALA A O 1
ATOM 762 N N . LYS A 1 100 ? 5.138 -0.853 -17.998 1.00 84.38 100 LYS A N 1
ATOM 7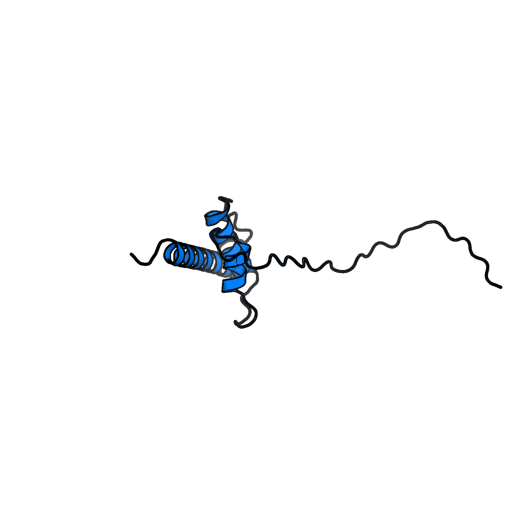63 C CA . LYS A 1 100 ? 5.735 0.332 -18.637 1.00 84.38 100 LYS A CA 1
ATOM 764 C C . LYS A 1 100 ? 7.232 0.170 -18.909 1.00 84.38 100 LYS A C 1
ATOM 766 O O . LYS A 1 100 ? 7.714 0.706 -19.898 1.00 84.38 100 LYS A O 1
ATOM 771 N N . ILE A 1 101 ? 7.954 -0.547 -18.046 1.00 80.38 101 ILE A N 1
ATOM 772 C CA . ILE A 1 101 ? 9.392 -0.814 -18.212 1.00 80.38 101 ILE A CA 1
ATOM 773 C C . ILE A 1 101 ? 9.639 -1.971 -19.187 1.00 80.38 101 ILE A C 1
ATOM 775 O O . ILE A 1 101 ? 10.551 -1.897 -20.000 1.00 80.38 101 ILE A O 1
ATOM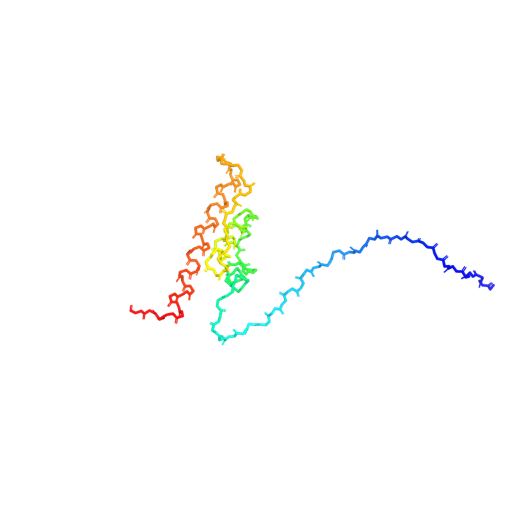 779 N N . GLY A 1 102 ? 8.835 -3.032 -19.107 1.00 68.69 102 GLY A N 1
ATOM 780 C CA . GLY A 1 102 ? 8.947 -4.233 -19.936 1.00 68.69 102 GLY A CA 1
ATOM 781 C C . GLY A 1 102 ? 8.411 -4.072 -21.359 1.00 68.69 102 GLY A C 1
ATOM 782 O O . GLY A 1 102 ? 8.576 -4.985 -22.161 1.00 68.69 102 GLY A O 1
ATOM 783 N N . GLY A 1 103 ? 7.801 -2.924 -21.671 1.00 49.62 103 GLY A N 1
ATOM 784 C CA . GLY A 1 103 ? 7.083 -2.698 -22.916 1.00 49.62 103 GLY A CA 1
ATOM 785 C C . GLY A 1 103 ? 5.701 -3.346 -22.873 1.00 49.62 103 GLY A C 1
ATOM 786 O O . GLY A 1 103 ? 5.536 -4.490 -22.455 1.00 49.62 103 GLY A O 1
ATOM 787 N N . ALA A 1 104 ? 4.689 -2.614 -23.333 1.00 51.53 104 ALA A N 1
ATOM 788 C CA . ALA A 1 104 ? 3.534 -3.270 -23.922 1.00 51.53 104 ALA A CA 1
ATOM 789 C C . ALA A 1 104 ? 4.068 -4.218 -25.010 1.00 51.53 104 ALA A C 1
ATOM 791 O O . ALA A 1 104 ? 4.648 -3.746 -25.989 1.00 51.53 104 ALA A O 1
ATOM 792 N N . ALA A 1 105 ? 3.967 -5.522 -24.767 1.00 36.47 105 ALA A N 1
ATOM 793 C CA . ALA A 1 105 ? 4.170 -6.548 -25.778 1.00 36.47 105 ALA A CA 1
ATOM 794 C C . ALA A 1 105 ? 2.846 -6.780 -26.508 1.00 36.47 105 ALA A C 1
ATOM 796 O O . ALA A 1 105 ? 1.802 -6.811 -2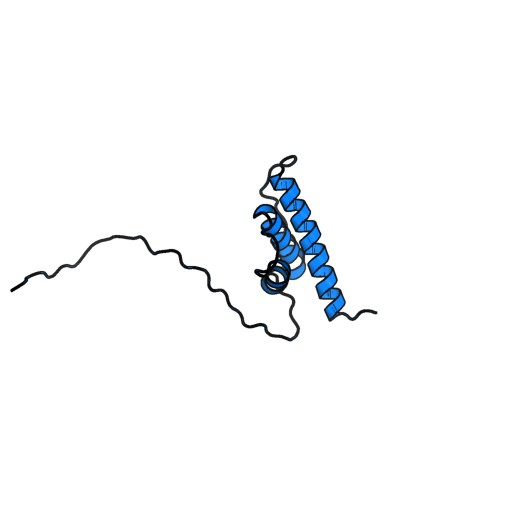5.811 1.00 36.47 105 ALA A O 1
#

Radius of gyration: 20.97 Å; chains: 1; bounding box: 42×55×61 Å

Foldseek 3Di:
DDDDDDDDDDDDDDDDDDPPPDDDDPPDDADDLCVLLCVVDPPPDDDQDPLLSQLLSLLLCCVRVVDDDDRPDDPPDPSVVSSVNSNVVNVVSVVVVVCVVVDPD

pLDDT: mean 75.94, std 21.12, range [36.47, 96.5]

Secondary structure (DSSP, 8-state):
---------------------------SS---HHHHHHHHS-TTSPPPPHHHHHHHHHHHHHHHH-------S-TTSHHHHHHHHHHHHHHHHHHHHHHHHH---

Sequence (105 aa):
MVDFHINHKEAIMPGMTTPHHSPAPSITGTLSVDLLFQTAFYNGRTPRSTEYQTGTRAALAFRIERKDIDPPYQAGTAAADAYFAGIAEGHALWRTAVAKIGGAA